Protein AF-A0A1M5ZWA7-F1 (afdb_monomer)

pLDDT: mean 84.09, std 7.52, range [44.25, 92.31]

Organism: NCBI:txid1121420

Foldseek 3Di:
DDPVLVVVLVVVLVVLLVVVLVDLDPPCPSLVVSLVSQLCSCVVPVVDDSVVSNVVSVVVSVLLVVLQVVLCVPVCVVVVHDPVNLSVDSVVVCVSRVVSVVVVVVVVVVVVVVVVVVVD

Secondary structure (DSSP, 8-state):
--HHHHHHHHHHHHHHHHHHHHS-PPTTHHHHHHHHHHHHHHHHHH---HHHHHHHHHHHHHHHHHHHHHHHHHHHHHHT--HHHHHH-HHHHHHHHTHHHHHHHHHHHHHHHHHHHH--

Sequence (120 aa):
MGWKKIILLGIALAFISYVLRMFTLPFGIHTIIQMIFLLLALILFGNGDFSLSLIASLLSILVLVIIEFVCLSLLMPVFGVTPETLFENLVIRIMITEPQVFIMFIFAFLINKLIRKEVG

Solvent-accessible surface area (backbone atoms only — not comparable to full-atom values): 6683 Å² total; per-residue (Å²): 116,57,70,69,58,53,52,52,51,50,52,51,53,51,51,52,49,54,55,50,66,72,47,93,62,62,87,63,53,60,54,54,52,49,41,53,52,47,27,51,47,31,40,76,67,46,78,40,56,67,69,59,22,46,53,50,32,51,52,54,48,51,53,48,52,52,45,44,51,54,38,44,68,55,46,27,70,75,71,73,52,51,76,68,55,40,74,74,31,68,68,57,30,49,68,60,55,50,58,39,56,57,50,52,51,51,50,54,51,50,50,55,53,51,57,55,61,77,77,107

Mean predicted aligned error: 6.08 Å

Radius of gyration: 15.89 Å; Cα contacts (8 Å, |Δi|>4): 57; chains: 1; bounding box: 35×30×44 Å

Structure (mmCIF, N/CA/C/O backbone):
data_AF-A0A1M5ZWA7-F1
#
_entry.id   AF-A0A1M5ZWA7-F1
#
loop_
_atom_site.group_PDB
_atom_site.id
_atom_site.type_symbol
_atom_site.label_atom_id
_atom_site.label_alt_id
_atom_site.label_comp_id
_atom_site.label_asym_id
_atom_site.label_entity_id
_atom_site.label_seq_id
_atom_site.pdbx_PDB_ins_code
_atom_site.Cartn_x
_atom_site.Cartn_y
_atom_site.Cartn_z
_atom_site.occupancy
_atom_site.B_iso_or_equiv
_atom_site.auth_seq_id
_atom_site.auth_comp_id
_atom_site.auth_asym_id
_atom_site.auth_atom_id
_atom_site.pdbx_PDB_model_num
ATOM 1 N N . MET A 1 1 ? -15.219 -1.574 14.251 1.00 67.06 1 MET A N 1
ATOM 2 C CA . MET A 1 1 ? -15.716 -1.704 12.859 1.00 67.06 1 MET A CA 1
ATOM 3 C C . MET A 1 1 ? -16.102 -3.159 12.594 1.00 67.06 1 MET A C 1
ATOM 5 O O . MET A 1 1 ? -15.384 -4.041 13.041 1.00 67.06 1 MET A O 1
ATOM 9 N N . GLY A 1 2 ? -17.231 -3.440 11.937 1.00 79.12 2 GLY A N 1
ATOM 10 C CA . GLY A 1 2 ? -17.635 -4.825 11.639 1.00 79.12 2 GLY A CA 1
ATOM 11 C C . GLY A 1 2 ? -16.924 -5.394 10.403 1.00 79.12 2 GLY A C 1
ATOM 12 O O . GLY A 1 2 ? -16.701 -4.656 9.445 1.00 79.12 2 GLY A O 1
ATOM 13 N N . TRP A 1 3 ? -16.638 -6.702 10.385 1.00 78.06 3 TRP A N 1
ATOM 14 C CA . TRP A 1 3 ? -15.935 -7.393 9.285 1.00 78.06 3 TRP A CA 1
ATOM 15 C C . TRP A 1 3 ? -16.531 -7.129 7.896 1.00 78.06 3 TRP A C 1
ATOM 17 O O . TRP A 1 3 ? -15.792 -6.890 6.947 1.00 78.06 3 TRP A O 1
AT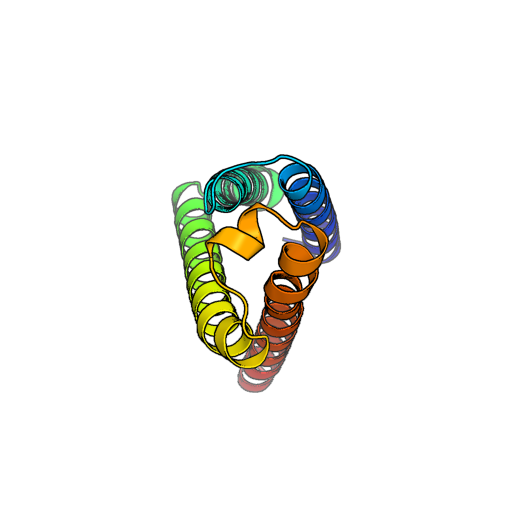OM 27 N N . LYS A 1 4 ? -17.865 -7.074 7.778 1.00 84.81 4 LYS A N 1
ATOM 28 C CA . LYS A 1 4 ? -18.548 -6.766 6.507 1.00 84.81 4 LYS A CA 1
ATOM 29 C C . LYS A 1 4 ? -18.180 -5.381 5.955 1.00 84.81 4 LYS A C 1
ATOM 31 O O . LYS A 1 4 ? -17.976 -5.243 4.755 1.00 84.81 4 LYS A O 1
ATOM 36 N N . LYS A 1 5 ? -18.065 -4.368 6.826 1.00 83.81 5 LYS A N 1
ATOM 37 C CA . LYS A 1 5 ? -17.676 -3.002 6.428 1.00 83.81 5 LYS A CA 1
ATOM 38 C C . LYS A 1 5 ? -16.211 -2.949 5.998 1.00 83.81 5 LYS A C 1
ATOM 40 O O . LYS A 1 5 ? -15.903 -2.290 5.016 1.00 83.81 5 LYS A O 1
ATOM 45 N N . ILE A 1 6 ? -15.338 -3.671 6.703 1.00 83.12 6 ILE A N 1
ATOM 46 C CA . ILE A 1 6 ? -13.907 -3.754 6.373 1.00 83.12 6 ILE A CA 1
ATOM 47 C C . ILE A 1 6 ? -13.718 -4.363 4.981 1.00 83.12 6 ILE A C 1
ATOM 49 O O . ILE A 1 6 ? -13.015 -3.789 4.158 1.00 83.12 6 ILE A O 1
ATOM 53 N N . ILE A 1 7 ? -14.391 -5.482 4.695 1.00 84.44 7 ILE A N 1
ATOM 54 C CA . ILE A 1 7 ? -14.317 -6.139 3.382 1.00 84.44 7 ILE A CA 1
ATOM 55 C C . ILE A 1 7 ? -14.839 -5.209 2.282 1.00 84.44 7 ILE A C 1
ATOM 57 O O . ILE A 1 7 ? -14.183 -5.050 1.258 1.00 84.44 7 ILE A O 1
ATOM 61 N N . LEU A 1 8 ? -15.984 -4.554 2.500 1.00 87.69 8 LEU A N 1
ATOM 62 C CA . LEU A 1 8 ? -16.575 -3.652 1.510 1.00 87.69 8 LEU A CA 1
ATOM 63 C C . LEU A 1 8 ? -15.673 -2.446 1.209 1.00 87.69 8 LEU A C 1
ATOM 65 O O . LEU A 1 8 ? -15.492 -2.089 0.048 1.00 87.69 8 LEU A O 1
ATOM 69 N N . LEU A 1 9 ? -15.057 -1.859 2.237 1.00 88.25 9 LEU A N 1
ATOM 70 C CA . LEU A 1 9 ? -14.075 -0.790 2.065 1.00 88.25 9 LEU A CA 1
ATOM 71 C C . LEU A 1 9 ? -12.816 -1.271 1.352 1.00 88.25 9 LEU A C 1
ATOM 73 O O . LEU A 1 9 ? -12.331 -0.574 0.470 1.00 88.25 9 LEU A O 1
ATOM 77 N N . GLY A 1 10 ? -12.320 -2.464 1.686 1.00 85.94 10 GLY A N 1
ATOM 78 C CA . GLY A 1 10 ? -11.184 -3.072 0.997 1.00 85.94 10 GLY A CA 1
ATOM 79 C C . GLY A 1 10 ? -11.450 -3.265 -0.496 1.00 85.94 10 GLY A C 1
ATOM 80 O O . GLY A 1 10 ? -10.613 -2.900 -1.316 1.00 85.94 10 GLY A O 1
ATOM 81 N N . ILE A 1 11 ? -12.642 -3.750 -0.861 1.00 89.00 11 ILE A N 1
ATOM 82 C CA . ILE A 1 11 ? -13.065 -3.890 -2.264 1.00 89.00 11 ILE A CA 1
ATOM 83 C C . ILE A 1 11 ? -13.129 -2.520 -2.952 1.00 89.00 11 ILE A C 1
ATOM 85 O O . ILE A 1 11 ? -12.615 -2.369 -4.058 1.00 89.00 11 ILE A O 1
ATOM 89 N N . ALA A 1 12 ? -13.709 -1.508 -2.299 1.00 89.56 12 ALA A N 1
ATOM 90 C CA . ALA A 1 12 ? -13.773 -0.155 -2.850 1.00 89.56 12 ALA A CA 1
ATOM 91 C C . ALA A 1 12 ? -12.371 0.447 -3.069 1.00 89.56 12 ALA A C 1
ATOM 93 O O . ALA A 1 12 ? -12.090 0.987 -4.136 1.00 89.56 12 ALA A O 1
ATOM 94 N N . LEU A 1 13 ? -11.467 0.298 -2.096 1.00 87.19 13 LEU A N 1
ATOM 95 C CA . LEU A 1 13 ? -10.073 0.742 -2.185 1.00 87.19 13 LEU A CA 1
ATOM 96 C C . LEU A 1 13 ? -9.299 0.012 -3.290 1.00 87.19 13 LEU A C 1
ATOM 98 O O . LEU A 1 13 ? -8.519 0.651 -3.996 1.00 87.19 13 LEU A O 1
ATOM 102 N N . ALA A 1 14 ? -9.526 -1.292 -3.471 1.00 85.50 14 ALA A N 1
ATOM 103 C CA . ALA A 1 14 ? -8.921 -2.079 -4.544 1.00 85.50 14 ALA A CA 1
ATOM 104 C C . ALA A 1 14 ? -9.417 -1.627 -5.925 1.00 85.50 14 ALA A C 1
ATOM 106 O O . ALA A 1 14 ? -8.616 -1.440 -6.839 1.00 85.50 14 ALA A O 1
ATOM 107 N N . PHE A 1 15 ? -10.722 -1.372 -6.062 1.00 88.62 15 PHE A N 1
ATOM 108 C CA . PHE A 1 15 ? -11.299 -0.846 -7.297 1.00 88.62 15 PHE A CA 1
ATOM 109 C C . PHE A 1 15 ? -10.735 0.539 -7.643 1.00 88.62 15 PHE A C 1
ATOM 111 O O . PHE A 1 15 ? -10.294 0.762 -8.768 1.00 88.62 15 PHE A O 1
ATOM 118 N N . ILE A 1 16 ? -10.664 1.446 -6.663 1.00 87.25 16 ILE A N 1
ATOM 119 C CA . ILE A 1 16 ? -10.038 2.764 -6.835 1.00 87.25 16 ILE A CA 1
ATOM 120 C C . ILE A 1 16 ? -8.564 2.610 -7.232 1.00 87.25 16 ILE A C 1
ATOM 122 O O . ILE A 1 16 ? -8.116 3.284 -8.153 1.00 87.25 16 ILE A O 1
ATOM 126 N N . SER A 1 17 ? -7.820 1.700 -6.595 1.00 83.69 17 SER A N 1
ATOM 127 C CA . SER A 1 17 ? -6.418 1.416 -6.941 1.00 83.69 17 SER A CA 1
ATOM 128 C C . SER A 1 17 ? -6.262 1.000 -8.401 1.00 83.69 17 SER A C 1
ATOM 130 O O . SER A 1 17 ? -5.418 1.535 -9.117 1.00 83.69 17 SER A O 1
ATOM 132 N N . TYR A 1 18 ? -7.110 0.078 -8.858 1.00 83.56 18 TYR A N 1
ATOM 133 C CA . TYR A 1 18 ? -7.098 -0.417 -10.229 1.00 83.56 18 TYR A CA 1
ATOM 134 C C . TYR A 1 18 ? -7.381 0.701 -11.236 1.00 83.56 18 TYR A C 1
ATOM 136 O O . TYR A 1 18 ? -6.645 0.856 -12.209 1.00 83.56 18 TYR A O 1
ATOM 144 N N . VAL A 1 19 ? -8.385 1.538 -10.956 1.00 85.81 19 VAL A N 1
ATOM 145 C CA . VAL A 1 19 ? -8.703 2.712 -11.778 1.00 85.81 19 VAL A CA 1
ATOM 146 C C . VAL A 1 19 ? -7.529 3.694 -11.805 1.00 85.81 19 VAL A C 1
ATOM 148 O O . VAL A 1 19 ? -7.113 4.103 -12.883 1.00 85.81 19 VAL A O 1
ATOM 151 N N . LEU A 1 20 ? -6.927 4.020 -10.655 1.00 83.81 20 LEU A N 1
ATOM 152 C CA . LEU A 1 20 ? -5.754 4.902 -10.578 1.00 83.81 20 LEU A CA 1
ATOM 153 C C . LEU A 1 20 ? -4.553 4.353 -11.360 1.00 83.81 20 LEU A C 1
ATOM 155 O O . LEU A 1 20 ? -3.827 5.126 -11.980 1.00 83.81 20 LEU A O 1
ATOM 159 N N . ARG A 1 21 ? -4.370 3.028 -11.384 1.00 77.25 21 ARG A N 1
ATOM 160 C CA . ARG A 1 21 ? -3.330 2.348 -12.169 1.00 77.25 21 ARG A CA 1
ATOM 161 C C . ARG A 1 21 ? -3.608 2.318 -13.671 1.00 77.25 21 ARG A C 1
ATOM 163 O O . ARG A 1 21 ? -2.686 1.996 -14.413 1.00 77.25 21 ARG A O 1
ATOM 170 N N . MET A 1 22 ? -4.812 2.633 -14.149 1.00 79.06 22 MET A N 1
ATOM 171 C CA . MET A 1 22 ? -5.032 2.842 -15.588 1.00 79.06 22 MET A CA 1
ATOM 172 C C . MET A 1 22 ? -4.499 4.192 -16.060 1.00 79.06 22 MET A C 1
ATOM 174 O O . MET A 1 22 ? -4.139 4.342 -17.224 1.0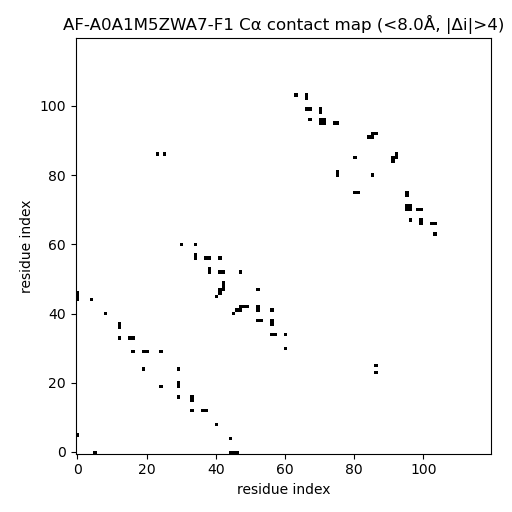0 79.06 22 MET A O 1
ATOM 178 N N . PHE A 1 23 ? -4.411 5.166 -15.158 1.00 77.38 23 PHE A N 1
ATOM 179 C CA . PHE A 1 23 ? -3.804 6.448 -15.465 1.00 77.38 23 PHE A CA 1
ATOM 180 C C . PHE A 1 23 ? -2.275 6.328 -15.430 1.00 77.38 23 PHE A C 1
ATOM 182 O O . PHE A 1 23 ? -1.694 5.611 -14.610 1.00 77.38 23 PHE A O 1
ATOM 189 N N . THR A 1 24 ? -1.593 7.061 -16.309 1.00 70.62 24 THR A N 1
ATOM 190 C CA . THR A 1 24 ? -0.131 7.231 -16.291 1.00 70.62 24 THR A CA 1
ATOM 191 C C . THR A 1 24 ? 0.267 8.219 -15.193 1.00 70.62 24 THR A C 1
ATOM 193 O O . THR A 1 24 ? 0.874 9.257 -15.451 1.00 70.62 24 THR A O 1
ATOM 196 N N . LEU A 1 25 ? -0.151 7.936 -13.957 1.00 75.56 25 LEU A N 1
ATOM 197 C CA . LEU A 1 25 ? 0.237 8.728 -12.800 1.00 75.56 25 LEU A CA 1
ATOM 198 C C . LEU A 1 25 ? 1.699 8.426 -12.446 1.00 75.56 25 LEU A C 1
ATOM 200 O O . LEU A 1 25 ? 2.093 7.255 -12.443 1.00 75.56 25 LEU A O 1
ATOM 204 N N . PRO A 1 26 ? 2.489 9.454 -12.099 1.00 76.00 26 PRO A N 1
ATOM 205 C CA . PRO A 1 26 ? 3.789 9.271 -11.476 1.00 76.00 26 PRO A CA 1
ATOM 206 C C . PRO A 1 26 ? 3.728 8.319 -10.278 1.00 76.00 26 PRO A C 1
ATOM 208 O O . PRO A 1 26 ? 2.718 8.227 -9.565 1.00 76.00 26 PRO A O 1
ATOM 211 N N . PHE A 1 27 ? 4.839 7.625 -10.042 1.00 72.06 27 PHE A N 1
ATOM 212 C CA . PHE A 1 27 ? 4.997 6.750 -8.884 1.00 72.06 27 PHE A CA 1
ATOM 213 C C . PHE A 1 27 ? 4.648 7.470 -7.579 1.00 72.06 27 PHE A C 1
ATOM 215 O O . PHE A 1 27 ? 4.963 8.646 -7.406 1.00 72.06 27 PHE A O 1
ATOM 222 N N . GLY A 1 28 ? 3.978 6.777 -6.660 1.00 75.38 28 GLY A N 1
ATOM 223 C CA . GLY A 1 28 ? 3.610 7.314 -5.349 1.00 75.38 28 GLY A CA 1
ATOM 224 C C . GLY A 1 28 ? 2.401 8.259 -5.321 1.00 75.38 28 GLY A C 1
ATOM 225 O O . GLY A 1 28 ? 1.745 8.345 -4.285 1.00 75.38 28 GLY A O 1
ATOM 226 N N . ILE A 1 29 ? 2.014 8.912 -6.428 1.00 84.81 29 ILE A N 1
ATOM 227 C CA . ILE A 1 29 ? 0.808 9.772 -6.435 1.00 84.81 29 ILE A CA 1
ATOM 228 C C . ILE A 1 29 ? -0.446 8.945 -6.154 1.00 84.81 29 ILE A C 1
ATOM 230 O O . ILE A 1 29 ? -1.292 9.336 -5.350 1.00 84.81 29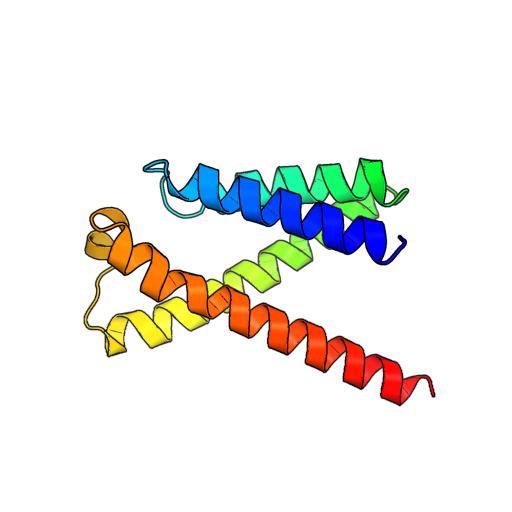 ILE A O 1
ATOM 234 N N . HIS A 1 30 ? -0.544 7.767 -6.767 1.00 84.00 30 HIS A N 1
ATOM 235 C CA . HIS A 1 30 ? -1.638 6.839 -6.501 1.00 84.00 30 HIS A CA 1
ATOM 236 C C . HIS A 1 30 ? -1.679 6.413 -5.020 1.00 84.00 30 HIS A C 1
ATOM 238 O O . HIS A 1 30 ? -2.765 6.323 -4.452 1.00 84.00 30 HIS A O 1
ATOM 244 N N . THR A 1 31 ? -0.524 6.253 -4.367 1.00 86.44 31 THR A N 1
ATOM 245 C CA . THR A 1 31 ? -0.403 5.932 -2.935 1.00 86.44 31 THR A CA 1
ATOM 246 C C . THR A 1 31 ? -0.910 7.069 -2.046 1.00 86.44 31 THR A C 1
ATOM 248 O O . THR A 1 31 ? -1.656 6.821 -1.100 1.00 86.44 31 THR A O 1
ATOM 251 N N . ILE A 1 32 ? -0.588 8.326 -2.375 1.00 88.62 32 ILE A N 1
ATOM 252 C CA . ILE A 1 32 ? -1.109 9.508 -1.662 1.00 88.62 32 ILE A CA 1
ATOM 253 C C . ILE A 1 32 ? -2.633 9.594 -1.804 1.00 88.62 32 ILE A C 1
ATOM 255 O O . ILE A 1 32 ? -3.337 9.834 -0.825 1.00 88.62 32 ILE A O 1
ATOM 259 N N . ILE A 1 33 ? -3.163 9.358 -3.006 1.00 90.06 33 ILE A N 1
ATOM 260 C CA . ILE A 1 33 ? -4.612 9.351 -3.231 1.00 90.06 33 ILE A CA 1
ATOM 261 C C . ILE A 1 33 ? -5.263 8.244 -2.392 1.00 90.06 33 ILE A C 1
ATOM 263 O O . ILE A 1 33 ? -6.230 8.502 -1.674 1.00 90.06 33 ILE A O 1
ATOM 267 N N . GLN A 1 34 ? -4.710 7.027 -2.411 1.00 86.88 34 GLN A N 1
ATOM 268 C CA . GLN A 1 34 ? -5.205 5.925 -1.585 1.00 86.88 34 GLN A CA 1
ATOM 269 C C . GLN A 1 34 ? -5.141 6.227 -0.083 1.00 86.88 34 GLN A C 1
ATOM 271 O O . GLN A 1 34 ? -6.066 5.854 0.635 1.00 86.88 34 GLN A O 1
ATOM 276 N N . MET A 1 35 ? -4.114 6.937 0.391 1.00 89.44 35 MET A N 1
ATOM 277 C CA . MET A 1 35 ? -4.018 7.391 1.781 1.00 89.44 35 MET A CA 1
ATOM 278 C C . MET A 1 35 ? -5.198 8.285 2.166 1.00 89.44 35 MET A C 1
ATOM 280 O O . MET A 1 35 ? -5.815 8.068 3.208 1.00 89.44 35 MET A O 1
ATOM 284 N N . ILE A 1 36 ? -5.542 9.259 1.318 1.00 91.06 36 ILE A N 1
ATOM 285 C CA . ILE A 1 36 ? -6.674 10.165 1.556 1.00 91.06 36 ILE A CA 1
ATOM 286 C C . ILE A 1 36 ? -7.980 9.366 1.612 1.00 91.06 36 ILE A C 1
ATOM 288 O O . ILE A 1 36 ? -8.769 9.540 2.540 1.00 91.06 36 ILE A O 1
ATOM 292 N N . PHE A 1 37 ? -8.192 8.442 0.671 1.00 91.38 37 PHE A N 1
ATOM 293 C CA . PHE A 1 37 ? -9.370 7.572 0.683 1.00 91.38 37 PHE A CA 1
ATOM 294 C C . PHE A 1 37 ? -9.437 6.688 1.930 1.00 91.38 37 PHE A C 1
ATOM 296 O O . PHE A 1 37 ? -10.509 6.550 2.517 1.00 91.38 37 PHE A O 1
ATOM 303 N N . LEU A 1 38 ? -8.311 6.115 2.360 1.00 90.31 38 LEU A N 1
ATOM 304 C CA . LEU A 1 38 ? -8.241 5.294 3.565 1.00 90.31 38 LEU A CA 1
ATOM 305 C C . LEU A 1 38 ? -8.562 6.115 4.819 1.00 90.31 38 LEU A C 1
ATOM 307 O O . LEU A 1 38 ? -9.354 5.674 5.648 1.00 90.31 38 LEU A O 1
ATOM 311 N N . LEU A 1 39 ? -8.001 7.320 4.940 1.00 91.56 39 LEU A N 1
ATOM 312 C CA . LEU A 1 39 ? -8.284 8.234 6.044 1.00 91.56 39 LEU A CA 1
ATOM 313 C C . LEU A 1 39 ? -9.775 8.584 6.109 1.00 91.56 39 LEU A C 1
ATOM 315 O O . LEU A 1 39 ? -10.401 8.433 7.159 1.00 91.56 39 LEU A O 1
ATOM 319 N N . LEU A 1 40 ? -10.362 8.992 4.980 1.00 90.62 40 LEU A N 1
ATOM 320 C CA . LEU A 1 40 ? -11.792 9.292 4.892 1.00 90.62 40 LEU A CA 1
ATOM 321 C C . LEU A 1 40 ? -12.643 8.070 5.241 1.00 90.62 40 LEU A C 1
ATOM 323 O O . LEU A 1 40 ? -13.624 8.192 5.970 1.00 90.62 40 LEU A O 1
ATOM 327 N N . ALA A 1 41 ? -12.256 6.881 4.777 1.00 88.88 41 ALA A N 1
ATOM 328 C CA . ALA A 1 41 ? -12.963 5.650 5.092 1.00 88.88 41 ALA A CA 1
ATOM 329 C C . ALA A 1 41 ? -12.931 5.328 6.598 1.00 88.88 41 ALA A C 1
ATOM 331 O O . ALA A 1 41 ? -13.947 4.925 7.167 1.00 88.88 41 ALA A O 1
ATOM 332 N N . LEU A 1 42 ? -11.790 5.536 7.260 1.00 88.06 42 LEU A N 1
ATOM 333 C CA . LEU A 1 42 ? -11.645 5.321 8.701 1.00 88.06 42 LEU A CA 1
ATOM 334 C C . LEU A 1 42 ? -12.464 6.326 9.520 1.00 88.06 42 LEU A C 1
ATOM 336 O O . LEU A 1 42 ? -13.144 5.917 10.460 1.00 88.06 42 LEU A O 1
ATOM 340 N N . ILE A 1 43 ? -12.481 7.600 9.124 1.00 88.62 43 ILE A N 1
ATOM 341 C CA . ILE A 1 43 ? -13.281 8.634 9.796 1.00 88.62 43 ILE A CA 1
ATOM 342 C C . ILE A 1 43 ? -14.779 8.351 9.617 1.00 88.62 43 ILE A C 1
ATOM 344 O O . ILE A 1 43 ? -15.520 8.267 10.594 1.00 88.62 43 ILE A O 1
ATOM 348 N N . LEU A 1 44 ? -15.229 8.161 8.371 1.00 86.88 44 LEU A N 1
ATOM 349 C CA . LEU A 1 44 ? -16.654 8.057 8.039 1.00 86.88 44 LEU A CA 1
ATOM 350 C C . LEU A 1 44 ? -17.286 6.740 8.502 1.00 86.88 44 LEU A C 1
ATOM 352 O O . LEU A 1 44 ? -18.441 6.721 8.920 1.00 86.88 44 LEU A O 1
ATOM 356 N N . PHE A 1 45 ? -16.560 5.623 8.409 1.00 84.25 45 PHE A N 1
ATOM 357 C CA . PHE A 1 45 ? -17.123 4.297 8.688 1.00 84.25 45 PHE A CA 1
ATOM 358 C C . PHE A 1 45 ? -16.579 3.653 9.962 1.00 84.25 45 PHE A C 1
ATOM 360 O O . PHE A 1 45 ? -17.169 2.680 10.453 1.00 84.25 45 PHE A O 1
ATOM 367 N N . GLY A 1 46 ? -15.437 4.128 10.462 1.00 76.50 46 GLY A N 1
ATOM 368 C CA . GLY A 1 46 ? -14.779 3.594 11.649 1.00 76.50 46 GLY A CA 1
ATOM 369 C C . GLY A 1 46 ? -15.308 4.178 12.954 1.00 76.50 46 GLY A C 1
ATOM 370 O O . GLY A 1 46 ? -15.089 3.553 13.989 1.00 76.50 46 GLY A O 1
ATOM 371 N N . ASN A 1 47 ? -16.027 5.311 12.908 1.00 72.12 47 ASN A N 1
ATOM 372 C CA . ASN A 1 47 ? -16.387 6.120 14.083 1.00 72.12 47 ASN A CA 1
ATOM 373 C C . ASN A 1 47 ? -15.164 6.435 14.973 1.00 72.12 47 ASN A C 1
ATOM 375 O O . ASN A 1 47 ? -15.299 6.553 16.187 1.00 72.12 47 ASN A O 1
ATOM 379 N N . GLY A 1 48 ? -13.964 6.478 14.387 1.00 68.62 48 GLY A N 1
ATOM 380 C CA . GLY A 1 48 ? -12.731 6.769 15.107 1.00 68.62 48 GLY A CA 1
ATOM 381 C C . GLY A 1 48 ? -12.458 8.266 15.124 1.00 68.62 48 GLY A C 1
ATOM 382 O O . GLY A 1 48 ? -12.762 8.962 14.155 1.00 68.62 48 GLY A O 1
ATOM 383 N N . ASP A 1 49 ? -11.833 8.750 16.195 1.00 87.06 49 ASP A N 1
ATOM 384 C CA . ASP A 1 49 ? -11.358 10.130 16.261 1.00 87.06 49 ASP A CA 1
ATOM 385 C C . ASP A 1 49 ? -10.415 10.442 15.092 1.00 87.06 49 ASP A C 1
ATOM 387 O O . ASP A 1 49 ? -9.675 9.571 14.613 1.00 87.06 49 ASP A O 1
ATOM 391 N N . PHE A 1 50 ? -10.417 11.700 14.640 1.00 87.12 50 PHE A N 1
ATOM 392 C CA . PHE A 1 50 ? -9.587 12.147 13.519 1.00 87.12 50 PHE A CA 1
ATOM 393 C C . PHE A 1 50 ? -8.113 11.776 13.722 1.00 87.12 50 PHE A C 1
ATOM 395 O O . PHE A 1 50 ? -7.499 11.185 12.837 1.00 87.12 50 PHE A O 1
ATOM 402 N N . SER A 1 51 ? -7.568 12.045 14.912 1.00 89.75 51 SER A N 1
ATOM 403 C CA . SER A 1 51 ? -6.172 11.748 15.254 1.00 89.75 51 SER A CA 1
ATOM 404 C C . SER A 1 51 ? -5.851 10.256 15.162 1.00 89.75 51 SER A C 1
ATOM 406 O O . SER A 1 51 ? -4.820 9.882 14.607 1.00 89.75 51 SER A O 1
ATOM 408 N N . LEU A 1 52 ? -6.744 9.393 15.659 1.00 89.31 52 LEU A N 1
ATOM 409 C CA . LEU A 1 52 ? -6.555 7.944 15.607 1.00 89.31 52 LEU A CA 1
ATOM 410 C C . LEU A 1 52 ? -6.603 7.441 14.158 1.00 89.31 52 LEU A C 1
ATOM 412 O O . LEU A 1 52 ? -5.763 6.643 13.745 1.00 89.31 52 LEU A O 1
ATOM 416 N N . SER A 1 53 ? -7.559 7.945 13.376 1.00 89.56 53 SER A N 1
ATOM 417 C CA . SER A 1 53 ? -7.718 7.601 11.960 1.00 89.56 53 SER A CA 1
ATOM 418 C C . SER A 1 53 ? -6.518 8.058 11.129 1.00 89.56 53 SER A C 1
ATOM 420 O O . SER A 1 53 ? -6.048 7.316 10.267 1.00 89.56 53 SER A O 1
ATOM 422 N N . LEU A 1 54 ? -5.972 9.240 11.429 1.00 90.44 54 LEU A N 1
ATOM 423 C CA . LEU A 1 54 ? -4.763 9.762 10.803 1.00 90.44 54 LEU A CA 1
ATOM 424 C C . LEU A 1 54 ? -3.561 8.863 11.097 1.00 90.44 54 LEU A C 1
ATOM 426 O O . LEU A 1 54 ? -2.926 8.390 10.158 1.00 90.44 54 LEU A O 1
ATOM 430 N N . ILE A 1 55 ? -3.295 8.554 12.369 1.00 92.31 55 ILE A N 1
ATOM 431 C CA . ILE A 1 55 ? -2.187 7.671 12.769 1.00 92.31 55 ILE A CA 1
ATOM 432 C C . ILE A 1 55 ? -2.328 6.291 12.113 1.00 92.31 55 ILE A C 1
ATOM 434 O O . ILE A 1 55 ? -1.364 5.775 11.550 1.00 92.31 55 ILE A O 1
ATOM 438 N N . ALA A 1 56 ? -3.532 5.714 12.129 1.00 89.50 56 ALA A N 1
ATOM 439 C CA . ALA A 1 56 ? -3.803 4.424 11.505 1.00 89.50 56 ALA A CA 1
ATOM 440 C C . ALA A 1 56 ? -3.569 4.453 9.986 1.00 89.50 56 ALA A C 1
ATOM 442 O O . ALA A 1 56 ? -2.964 3.529 9.441 1.00 89.50 56 ALA A O 1
ATOM 443 N N . SER A 1 57 ? -4.001 5.516 9.300 1.00 90.69 57 SER A N 1
ATOM 444 C CA . SER A 1 57 ? -3.770 5.683 7.861 1.00 90.69 57 SER A CA 1
ATOM 445 C C . SER A 1 57 ? -2.281 5.839 7.528 1.00 90.69 57 SER A C 1
ATOM 447 O O . SER A 1 57 ? -1.791 5.169 6.621 1.00 90.69 57 SER A O 1
ATOM 449 N N . LEU A 1 58 ? -1.537 6.630 8.311 1.00 91.44 58 LEU A N 1
ATOM 450 C CA . LEU A 1 58 ? -0.098 6.838 8.133 1.00 91.44 58 LEU A CA 1
ATOM 451 C C . LEU A 1 58 ? 0.689 5.545 8.352 1.00 91.44 58 LEU A C 1
ATOM 453 O O . LEU A 1 58 ? 1.527 5.197 7.526 1.00 91.44 58 LEU A O 1
ATOM 457 N N . LEU A 1 59 ? 0.388 4.798 9.419 1.00 91.69 59 LEU A N 1
ATOM 458 C CA . LEU A 1 59 ? 1.004 3.494 9.675 1.00 91.69 59 LEU A CA 1
ATOM 459 C C . LEU A 1 59 ? 0.689 2.490 8.563 1.00 91.69 59 LEU A C 1
ATOM 461 O O . LEU A 1 59 ? 1.580 1.773 8.117 1.00 91.69 59 LEU A O 1
ATOM 465 N N . SER A 1 60 ? -0.558 2.459 8.085 1.00 88.81 60 SER A N 1
ATOM 466 C CA . SER A 1 60 ? -0.963 1.556 7.000 1.00 88.81 60 SER A CA 1
ATOM 467 C C . SER A 1 60 ? -0.184 1.836 5.714 1.00 88.81 60 SER A C 1
ATOM 469 O O . SER A 1 60 ? 0.285 0.906 5.061 1.00 88.81 60 SER A O 1
ATOM 471 N N . ILE A 1 61 ? -0.002 3.114 5.372 1.00 87.88 61 ILE A N 1
ATOM 472 C CA . ILE A 1 61 ? 0.777 3.525 4.200 1.00 87.88 61 ILE A CA 1
ATOM 473 C C . ILE A 1 61 ? 2.272 3.293 4.407 1.00 87.88 61 ILE A C 1
ATOM 475 O O . ILE A 1 61 ? 2.942 2.862 3.477 1.00 87.88 61 ILE A O 1
ATOM 479 N N . LEU A 1 62 ? 2.800 3.513 5.611 1.00 91.06 62 LEU A N 1
ATOM 480 C CA . LEU A 1 62 ? 4.199 3.221 5.914 1.00 91.06 62 LEU A CA 1
ATOM 481 C C . LEU A 1 62 ? 4.509 1.737 5.686 1.00 91.06 62 LEU A C 1
ATOM 483 O O . LEU A 1 62 ? 5.489 1.405 5.024 1.00 91.06 62 LEU A O 1
ATOM 487 N N . VAL A 1 63 ? 3.646 0.846 6.181 1.00 89.44 63 VAL A N 1
ATOM 488 C CA . VAL A 1 63 ? 3.776 -0.600 5.959 1.00 89.44 63 VAL A CA 1
ATOM 489 C C . VAL A 1 63 ? 3.677 -0.938 4.471 1.00 89.44 63 VAL A C 1
ATOM 491 O O . VAL A 1 63 ? 4.494 -1.712 3.976 1.00 89.44 63 VAL A O 1
ATOM 494 N N . LEU A 1 64 ? 2.722 -0.337 3.752 1.00 87.38 64 LEU A N 1
ATOM 495 C CA . LEU A 1 64 ? 2.574 -0.513 2.306 1.00 87.38 64 LEU A CA 1
ATOM 496 C C . LEU A 1 64 ? 3.858 -0.121 1.561 1.00 87.38 64 LEU A C 1
ATOM 498 O O . LEU A 1 64 ? 4.376 -0.932 0.807 1.00 87.38 64 LEU A O 1
ATOM 502 N N . VAL A 1 65 ? 4.405 1.070 1.818 1.00 87.81 65 VAL A N 1
ATOM 503 C CA . VAL A 1 65 ? 5.612 1.584 1.147 1.00 87.81 65 VAL A CA 1
ATOM 504 C C . VAL A 1 65 ? 6.841 0.731 1.458 1.00 87.81 65 VAL A C 1
ATOM 506 O O . VAL A 1 65 ? 7.645 0.472 0.568 1.00 87.81 65 VAL A O 1
ATOM 509 N N . ILE A 1 66 ? 6.992 0.258 2.700 1.00 90.69 66 ILE A N 1
ATOM 510 C CA . ILE A 1 66 ? 8.096 -0.641 3.065 1.00 90.69 66 ILE A CA 1
ATOM 511 C C . ILE A 1 66 ? 7.998 -1.946 2.270 1.00 90.69 66 ILE A C 1
ATOM 513 O O . ILE A 1 66 ? 8.988 -2.393 1.692 1.00 90.69 66 ILE A O 1
ATOM 517 N N . ILE A 1 67 ? 6.811 -2.554 2.222 1.00 88.94 67 ILE A N 1
ATOM 518 C CA . ILE A 1 67 ? 6.601 -3.811 1.498 1.00 88.94 67 ILE A CA 1
ATOM 519 C C . ILE A 1 67 ? 6.781 -3.603 -0.007 1.00 88.94 67 ILE A C 1
ATOM 521 O O . ILE A 1 67 ? 7.435 -4.424 -0.647 1.00 88.94 67 ILE A O 1
ATOM 525 N N . GLU A 1 68 ? 6.275 -2.500 -0.555 1.00 87.50 68 GLU A N 1
ATOM 526 C CA . GLU A 1 68 ? 6.466 -2.116 -1.953 1.00 87.50 68 GLU A CA 1
ATOM 527 C C . GLU A 1 68 ? 7.947 -2.013 -2.297 1.00 87.50 68 GLU A C 1
ATOM 529 O O . GLU A 1 68 ? 8.419 -2.656 -3.233 1.00 87.50 68 GLU A O 1
ATOM 534 N N . PHE A 1 69 ? 8.702 -1.263 -1.496 1.00 88.31 69 PHE A N 1
ATOM 535 C CA . PHE A 1 69 ? 10.128 -1.063 -1.699 1.00 88.31 69 PHE A CA 1
ATOM 536 C C . PHE A 1 69 ? 10.906 -2.379 -1.653 1.00 88.31 69 PHE A C 1
ATOM 538 O O . PHE A 1 69 ? 11.756 -2.623 -2.511 1.00 88.31 69 PHE A O 1
ATOM 545 N N . VAL A 1 70 ? 10.598 -3.251 -0.688 1.00 89.88 70 VAL A N 1
ATOM 546 C CA . VAL A 1 70 ? 11.217 -4.579 -0.581 1.00 89.88 70 VAL A CA 1
ATOM 547 C C . VAL A 1 70 ? 10.875 -5.435 -1.803 1.00 89.88 70 VAL A C 1
ATOM 549 O O . VAL A 1 70 ? 11.770 -6.043 -2.387 1.00 89.88 70 VAL A O 1
ATOM 552 N N . CYS A 1 71 ? 9.610 -5.451 -2.234 1.00 88.50 71 CYS A N 1
ATOM 553 C CA . CYS A 1 71 ? 9.178 -6.206 -3.411 1.00 88.50 71 CYS A CA 1
ATOM 554 C C . CYS A 1 71 ? 9.867 -5.713 -4.679 1.00 88.50 71 CYS A C 1
ATOM 556 O O . CYS A 1 71 ? 10.431 -6.515 -5.413 1.00 88.50 71 CYS A O 1
ATOM 558 N N . LEU A 1 72 ? 9.868 -4.404 -4.924 1.00 87.56 72 LEU A N 1
ATOM 559 C CA . LEU A 1 72 ? 10.515 -3.818 -6.093 1.00 87.56 72 LEU A CA 1
ATOM 560 C C . LEU A 1 72 ? 12.020 -4.095 -6.084 1.00 87.56 72 LEU A C 1
ATOM 562 O O . LEU A 1 72 ? 12.561 -4.540 -7.093 1.00 87.56 72 LEU A O 1
ATOM 566 N N . SER A 1 73 ? 12.686 -3.914 -4.943 1.00 88.31 73 SER A N 1
ATOM 567 C CA . SER A 1 73 ? 14.131 -4.151 -4.816 1.00 88.31 73 SER A CA 1
ATOM 568 C C . SER A 1 73 ? 14.523 -5.608 -5.068 1.00 88.31 73 SER A C 1
ATOM 570 O O . SER A 1 73 ? 15.621 -5.865 -5.552 1.00 88.31 73 SER A O 1
ATOM 572 N N . LEU A 1 74 ? 13.642 -6.564 -4.759 1.00 89.12 74 LEU A N 1
ATOM 573 C CA . LEU A 1 74 ? 13.880 -7.988 -4.999 1.00 89.12 74 LEU A CA 1
ATOM 574 C C . LEU A 1 74 ? 13.464 -8.428 -6.406 1.00 89.12 74 LEU A C 1
ATOM 576 O O . LEU A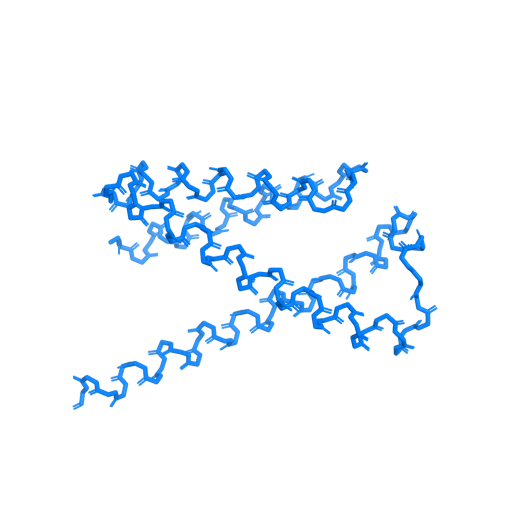 1 74 ? 14.188 -9.182 -7.048 1.00 89.12 74 LEU A O 1
ATOM 580 N N . LEU A 1 75 ? 12.309 -7.976 -6.896 1.00 88.12 75 LEU A N 1
ATOM 581 C CA . LEU A 1 75 ? 11.735 -8.444 -8.157 1.00 88.12 75 LEU A CA 1
ATOM 582 C C . LEU A 1 75 ? 12.347 -7.740 -9.373 1.00 88.12 75 LEU A C 1
ATOM 584 O O . LEU A 1 75 ? 12.601 -8.402 -10.375 1.00 88.12 75 LEU A O 1
ATOM 588 N N . MET A 1 76 ? 12.646 -6.437 -9.309 1.00 88.75 76 MET A N 1
ATOM 589 C CA . MET A 1 76 ? 13.217 -5.716 -10.459 1.00 88.75 76 MET A CA 1
ATOM 590 C C . MET A 1 76 ? 14.536 -6.336 -10.958 1.00 88.75 76 MET A C 1
ATOM 592 O O . MET A 1 76 ? 14.625 -6.605 -12.157 1.00 88.75 76 MET A O 1
ATOM 596 N N . PRO A 1 77 ? 15.525 -6.670 -10.098 1.00 88.81 77 PRO A N 1
ATOM 597 C CA . PRO A 1 77 ? 16.750 -7.329 -10.555 1.00 88.81 77 PRO A CA 1
ATOM 598 C C . PRO A 1 77 ? 16.504 -8.744 -11.083 1.00 88.81 77 PRO A C 1
ATOM 600 O O . PRO A 1 77 ? 17.128 -9.147 -12.060 1.00 88.81 77 PRO A O 1
ATOM 603 N N . VAL A 1 78 ? 15.583 -9.492 -10.462 1.00 88.12 78 VAL A N 1
ATOM 604 C CA . VAL A 1 78 ? 15.248 -10.871 -10.861 1.00 88.12 78 VAL A CA 1
ATOM 605 C C . VAL A 1 78 ? 14.632 -10.915 -12.258 1.00 88.12 78 VAL A C 1
ATOM 607 O O . VAL A 1 78 ? 14.945 -11.811 -13.037 1.00 88.12 78 VAL A O 1
ATOM 610 N N . PHE A 1 79 ? 13.786 -9.940 -12.591 1.00 86.12 79 PHE A N 1
ATOM 611 C CA . PHE A 1 79 ? 13.143 -9.843 -13.901 1.00 86.12 79 PHE A CA 1
ATOM 612 C C . PHE A 1 79 ? 13.921 -8.981 -14.911 1.00 86.12 79 PHE A C 1
ATOM 614 O O . PHE A 1 79 ? 13.493 -8.870 -16.058 1.00 86.12 79 PHE A O 1
ATOM 621 N N . GLY A 1 80 ? 15.051 -8.381 -14.517 1.00 87.69 80 GLY A N 1
ATOM 622 C CA . GLY A 1 80 ? 15.847 -7.500 -15.381 1.00 87.69 80 GLY A CA 1
ATOM 623 C C . GLY A 1 80 ? 15.118 -6.215 -15.789 1.00 87.69 80 GLY A C 1
ATOM 624 O O . GLY A 1 80 ? 15.350 -5.689 -16.874 1.00 87.69 80 GLY A O 1
ATOM 625 N N . VAL A 1 81 ? 14.205 -5.736 -14.942 1.00 87.88 81 VAL A N 1
ATOM 626 C CA . VAL A 1 81 ? 13.331 -4.586 -15.204 1.00 87.88 81 VAL A CA 1
ATOM 627 C C . VAL A 1 81 ? 13.922 -3.345 -14.542 1.00 87.88 81 VAL A C 1
ATOM 629 O O . VAL A 1 81 ? 14.369 -3.402 -13.397 1.00 87.88 81 VAL A O 1
ATOM 632 N N . THR A 1 82 ? 13.899 -2.209 -15.236 1.00 87.19 82 THR A N 1
ATOM 633 C CA . THR A 1 82 ? 14.309 -0.916 -14.674 1.00 87.19 82 THR A CA 1
ATOM 634 C C . THR A 1 82 ? 13.092 -0.063 -14.295 1.00 87.19 82 THR A C 1
ATOM 636 O O . THR A 1 82 ? 11.991 -0.302 -14.812 1.00 87.19 82 THR A O 1
ATOM 639 N N . PRO A 1 83 ? 13.244 0.954 -13.425 1.00 80.06 83 PRO A N 1
ATOM 640 C CA . PRO A 1 83 ? 12.152 1.863 -13.086 1.00 80.06 83 PRO A CA 1
ATOM 641 C C . PRO A 1 83 ? 11.484 2.481 -14.320 1.00 80.06 83 PRO A C 1
ATOM 643 O O . PRO A 1 83 ? 10.265 2.581 -14.360 1.00 80.06 83 PRO A O 1
ATOM 646 N N . GLU A 1 84 ? 12.248 2.824 -15.357 1.00 82.94 84 GLU A N 1
ATOM 647 C CA . GLU A 1 84 ? 11.732 3.420 -16.595 1.00 82.94 84 GLU A CA 1
ATOM 648 C C . GLU A 1 84 ? 10.759 2.465 -17.302 1.00 82.94 84 GLU A C 1
ATOM 650 O O . GLU A 1 84 ? 9.619 2.825 -17.599 1.00 82.94 84 GLU A O 1
ATOM 655 N N . THR A 1 85 ? 11.158 1.200 -17.459 1.00 84.00 85 THR A N 1
ATOM 656 C CA . THR A 1 85 ? 10.320 0.173 -18.100 1.00 84.00 85 THR A CA 1
ATOM 657 C C . THR A 1 85 ? 9.045 -0.151 -17.310 1.00 84.00 85 THR A C 1
ATOM 659 O O . THR A 1 85 ? 8.034 -0.528 -17.909 1.00 84.00 85 THR A O 1
ATOM 662 N N . LEU A 1 86 ? 9.041 0.054 -15.984 1.00 79.62 86 LEU A N 1
ATOM 663 C CA . LEU A 1 86 ? 7.832 -0.052 -15.155 1.00 79.62 86 LEU A CA 1
ATOM 664 C C . LEU A 1 86 ? 6.818 1.060 -15.441 1.00 79.62 86 LEU A C 1
ATOM 666 O O . LEU A 1 86 ? 5.617 0.833 -15.292 1.00 79.62 86 LEU A O 1
ATOM 670 N N . PHE A 1 87 ? 7.255 2.259 -15.831 1.00 76.19 87 PHE A N 1
ATOM 671 C CA . PHE A 1 87 ? 6.328 3.350 -16.158 1.00 76.19 87 PHE A CA 1
ATOM 672 C C . PHE A 1 87 ? 5.797 3.263 -17.584 1.00 76.19 87 PHE A C 1
ATOM 674 O O . PHE A 1 87 ? 4.659 3.667 -17.823 1.00 76.19 87 PHE A O 1
ATOM 681 N N . GLU A 1 88 ? 6.581 2.702 -18.501 1.00 82.31 88 GLU A N 1
ATOM 682 C CA . GLU A 1 88 ? 6.214 2.574 -19.911 1.00 82.31 88 GLU A CA 1
ATOM 683 C C . GLU A 1 88 ? 5.321 1.361 -20.190 1.00 82.31 88 GLU A C 1
ATOM 685 O O . GLU A 1 88 ? 4.429 1.429 -21.038 1.00 82.31 88 GLU A O 1
ATOM 690 N N . ASN A 1 89 ? 5.519 0.249 -19.471 1.00 83.62 89 ASN A N 1
ATOM 691 C CA . ASN A 1 89 ? 4.804 -0.995 -19.733 1.00 83.62 89 ASN A CA 1
ATOM 692 C C . ASN A 1 89 ? 3.845 -1.368 -18.596 1.00 83.62 89 ASN A C 1
ATOM 694 O O . ASN A 1 89 ? 4.236 -1.878 -17.544 1.00 83.62 89 ASN A O 1
ATOM 698 N N . LEU A 1 90 ? 2.548 -1.185 -18.854 1.00 81.31 90 LEU A N 1
ATOM 699 C CA . LEU A 1 90 ? 1.475 -1.467 -17.900 1.00 81.31 90 LEU A CA 1
ATOM 700 C C . LEU A 1 90 ? 1.438 -2.938 -17.449 1.00 81.31 90 LEU A C 1
ATOM 702 O O . LEU 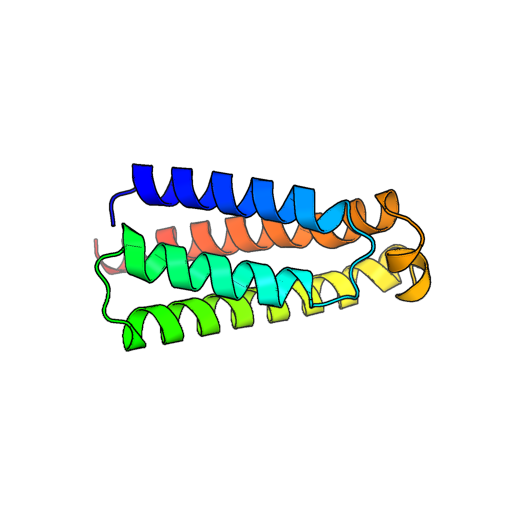A 1 90 ? 1.141 -3.206 -16.286 1.00 81.31 90 LEU A O 1
ATOM 706 N N . VAL A 1 91 ? 1.774 -3.889 -18.327 1.00 83.88 91 VAL A N 1
ATOM 707 C CA . VAL A 1 91 ? 1.777 -5.324 -17.993 1.00 83.88 91 VAL A CA 1
ATOM 708 C C . VAL A 1 91 ? 2.907 -5.644 -17.021 1.00 83.88 91 VAL A C 1
ATOM 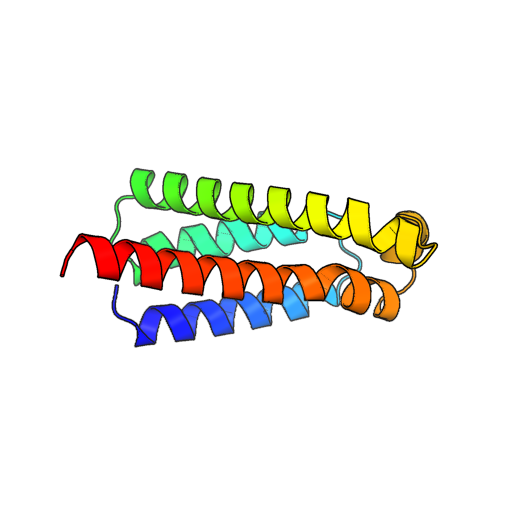710 O O . VAL A 1 91 ? 2.671 -6.295 -16.003 1.00 83.88 91 VAL A O 1
ATOM 713 N N . ILE A 1 92 ? 4.114 -5.143 -17.296 1.00 84.44 92 ILE A N 1
ATOM 714 C CA . ILE A 1 92 ? 5.275 -5.314 -16.412 1.00 84.44 92 ILE A CA 1
ATOM 715 C C . ILE A 1 92 ? 4.992 -4.652 -15.062 1.00 84.44 92 ILE A C 1
ATOM 717 O O . ILE A 1 92 ? 5.218 -5.262 -14.018 1.00 84.44 92 ILE A O 1
ATOM 721 N N . ARG A 1 93 ? 4.403 -3.449 -15.072 1.00 81.81 93 ARG A N 1
ATOM 722 C CA . ARG A 1 93 ? 4.001 -2.746 -13.852 1.00 81.81 93 ARG A CA 1
ATOM 723 C C . ARG A 1 93 ? 3.095 -3.592 -12.974 1.00 81.81 93 ARG A C 1
ATOM 725 O O . ARG A 1 93 ? 3.393 -3.760 -11.797 1.00 81.81 93 ARG A O 1
ATOM 732 N N . ILE A 1 94 ? 2.012 -4.138 -13.525 1.00 81.56 94 ILE A N 1
ATOM 733 C CA . ILE A 1 94 ? 1.072 -4.974 -12.766 1.00 81.56 94 ILE A CA 1
ATOM 734 C C . ILE A 1 94 ? 1.783 -6.232 -12.254 1.00 81.56 94 ILE A C 1
ATOM 736 O O . ILE A 1 94 ? 1.702 -6.540 -11.071 1.00 81.56 94 ILE A O 1
ATOM 740 N N . MET A 1 95 ? 2.541 -6.923 -13.105 1.00 83.31 95 MET A N 1
ATOM 741 C CA . MET A 1 95 ? 3.198 -8.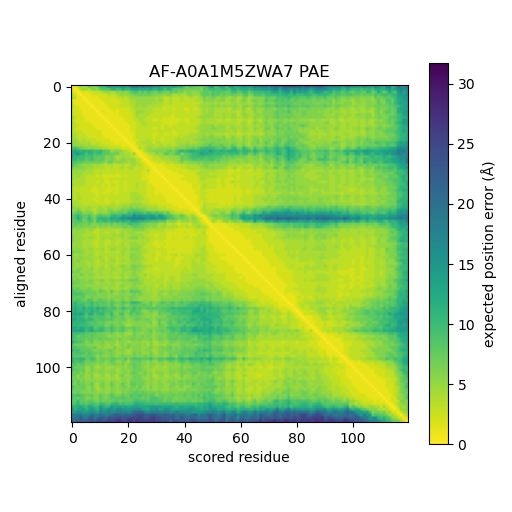183 -12.746 1.00 83.31 95 MET A CA 1
ATOM 742 C C 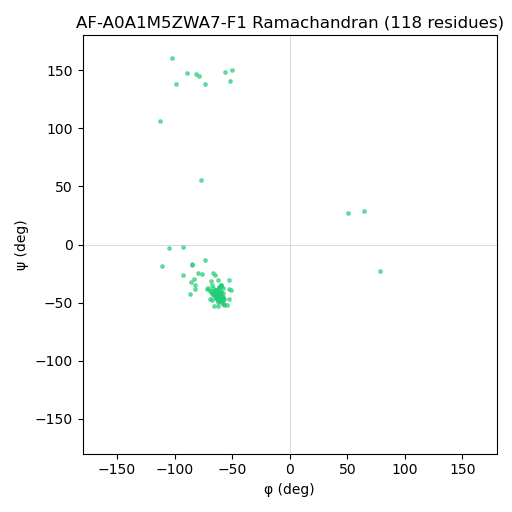. MET A 1 95 ? 4.215 -8.036 -11.605 1.00 83.31 95 MET A C 1
ATOM 744 O O . MET A 1 95 ? 4.319 -8.922 -10.762 1.00 83.31 95 MET A O 1
ATOM 748 N N . ILE A 1 96 ? 4.944 -6.918 -11.565 1.00 83.69 96 ILE A N 1
ATOM 749 C CA . ILE A 1 96 ? 5.975 -6.649 -10.554 1.00 83.69 96 ILE A CA 1
ATOM 750 C C . ILE A 1 96 ? 5.381 -6.025 -9.281 1.00 83.69 96 ILE A C 1
ATOM 752 O O . ILE A 1 96 ? 5.876 -6.285 -8.185 1.00 83.69 96 ILE A O 1
ATOM 756 N N . THR A 1 97 ? 4.310 -5.228 -9.394 1.00 79.75 97 THR A N 1
ATOM 757 C CA . THR A 1 97 ? 3.708 -4.523 -8.245 1.00 79.75 97 THR A CA 1
ATOM 758 C C . THR A 1 97 ? 2.576 -5.289 -7.559 1.00 79.75 97 THR A C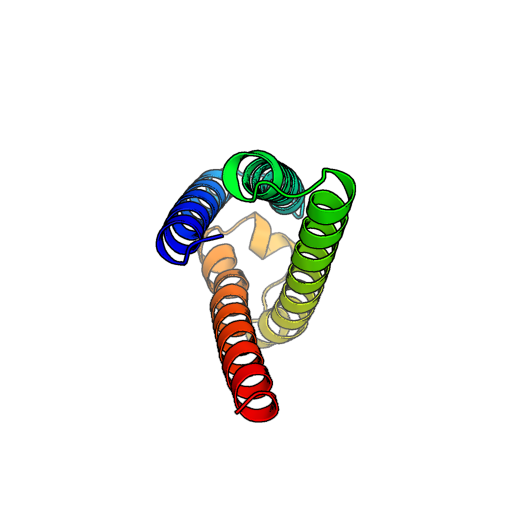 1
ATOM 760 O O . THR A 1 97 ? 2.363 -5.069 -6.377 1.00 79.75 97 THR A O 1
ATOM 763 N N . GLU A 1 98 ? 1.849 -6.193 -8.220 1.00 82.12 98 GLU A N 1
ATOM 764 C CA . GLU A 1 98 ? 0.779 -6.995 -7.589 1.00 82.12 98 GLU A CA 1
ATOM 765 C C . GLU A 1 98 ? 1.262 -8.016 -6.538 1.00 82.12 98 GLU A C 1
ATOM 767 O O . GLU A 1 98 ? 0.567 -8.192 -5.532 1.00 82.12 98 GLU A O 1
ATOM 772 N N . PRO A 1 99 ? 2.441 -8.667 -6.671 1.00 85.44 99 PRO A N 1
ATOM 773 C CA . PRO A 1 99 ? 2.949 -9.592 -5.655 1.00 85.44 99 PRO A CA 1
ATOM 774 C C . PRO A 1 99 ? 3.006 -8.987 -4.247 1.00 85.44 99 PRO A C 1
ATOM 776 O O . PRO A 1 99 ? 2.777 -9.691 -3.262 1.00 85.44 99 PRO A O 1
ATOM 779 N N . GLN A 1 100 ? 3.221 -7.672 -4.143 1.00 86.00 100 GLN A N 1
ATOM 780 C CA . GLN A 1 100 ? 3.215 -6.960 -2.867 1.00 86.00 100 GLN A CA 1
ATOM 781 C C . GLN A 1 100 ? 1.878 -7.109 -2.118 1.00 86.00 100 GLN A C 1
ATOM 783 O O . GLN A 1 100 ? 1.864 -7.264 -0.899 1.00 86.00 100 GLN A O 1
ATOM 788 N N . VAL A 1 101 ? 0.747 -7.123 -2.838 1.00 82.81 101 VAL A N 1
ATOM 789 C CA . VAL A 1 101 ? -0.602 -7.204 -2.256 1.00 82.81 101 VAL A CA 1
ATOM 790 C C . VAL A 1 101 ? -0.820 -8.577 -1.623 1.00 82.81 101 VAL A C 1
ATOM 792 O O . VAL A 1 101 ? -1.352 -8.678 -0.515 1.00 82.81 101 VAL A O 1
ATOM 795 N N . PHE A 1 102 ? -0.344 -9.637 -2.282 1.00 85.56 102 PHE A N 1
ATOM 796 C CA . PHE A 1 102 ? -0.376 -10.993 -1.732 1.00 85.56 102 PHE A CA 1
ATOM 797 C C . PHE A 1 102 ? 0.465 -11.105 -0.461 1.00 85.56 102 PHE A C 1
ATOM 799 O O . PHE A 1 102 ? 0.005 -11.674 0.531 1.00 85.56 102 PHE A O 1
ATOM 806 N N . ILE A 1 103 ? 1.665 -10.521 -0.458 1.00 85.81 103 ILE A N 1
ATOM 807 C CA . ILE A 1 103 ? 2.535 -10.505 0.722 1.00 85.81 103 ILE A CA 1
ATOM 808 C C . ILE A 1 103 ? 1.852 -9.764 1.875 1.00 85.81 103 ILE A C 1
ATOM 810 O O . ILE A 1 103 ? 1.780 -10.299 2.981 1.00 85.81 103 ILE A O 1
ATOM 814 N N . MET A 1 104 ? 1.266 -8.592 1.620 1.00 85.56 104 MET A N 1
ATOM 815 C CA . MET A 1 104 ? 0.505 -7.852 2.631 1.00 85.56 104 MET A CA 1
ATOM 816 C C . MET A 1 104 ? -0.658 -8.661 3.204 1.00 85.56 104 MET A C 1
ATOM 818 O O . MET A 1 104 ? -0.878 -8.647 4.415 1.00 85.56 104 MET A O 1
ATOM 822 N N . PHE A 1 105 ? -1.389 -9.393 2.361 1.00 85.50 105 PHE A N 1
ATOM 823 C CA . PHE A 1 105 ? -2.486 -10.243 2.814 1.00 85.50 105 PHE A CA 1
ATOM 824 C C . PHE A 1 105 ? -1.993 -11.375 3.725 1.00 85.50 105 PHE A C 1
ATOM 826 O O . PHE A 1 105 ? -2.584 -11.624 4.778 1.00 85.50 105 PHE A O 1
ATOM 833 N N . ILE A 1 106 ? -0.875 -12.016 3.368 1.00 87.00 106 ILE A N 1
ATOM 834 C CA . ILE A 1 106 ? -0.233 -13.045 4.197 1.00 87.00 106 ILE A CA 1
ATOM 835 C C . ILE A 1 106 ? 0.215 -12.452 5.536 1.00 87.00 106 ILE A C 1
ATOM 837 O O . ILE A 1 106 ? -0.085 -13.031 6.581 1.00 87.00 106 ILE A O 1
ATOM 841 N N . PHE A 1 107 ? 0.868 -11.286 5.534 1.00 85.75 107 PHE A N 1
ATOM 842 C CA . PHE A 1 107 ? 1.266 -10.591 6.763 1.00 85.75 107 PHE A CA 1
ATOM 843 C C . PHE A 1 107 ? 0.063 -10.284 7.656 1.00 85.75 107 PHE A C 1
ATOM 845 O O . PHE A 1 107 ? 0.084 -10.605 8.843 1.00 85.75 107 PHE A O 1
ATOM 852 N N . ALA A 1 108 ? -1.011 -9.728 7.092 1.00 85.38 108 ALA A N 1
ATOM 853 C CA . ALA A 1 108 ? -2.229 -9.429 7.837 1.00 85.38 108 ALA A CA 1
ATOM 854 C C . ALA A 1 108 ? -2.858 -10.698 8.440 1.00 85.38 108 ALA A C 1
ATOM 856 O O . ALA A 1 108 ? -3.265 -10.702 9.605 1.00 85.38 108 ALA A O 1
ATOM 857 N N . PHE A 1 109 ? -2.898 -11.795 7.677 1.00 85.62 109 PHE A N 1
ATOM 858 C CA . PHE A 1 109 ? -3.398 -13.082 8.155 1.00 85.62 109 PHE A CA 1
ATOM 859 C C . PHE A 1 109 ? -2.538 -13.654 9.291 1.00 85.62 109 PHE A C 1
ATOM 861 O O . PHE A 1 109 ? -3.081 -14.082 10.313 1.00 85.62 109 PHE A O 1
ATOM 868 N N . LEU A 1 110 ? -1.209 -13.632 9.142 1.00 87.12 110 LEU A N 1
ATOM 869 C CA . LEU A 1 110 ? -0.264 -14.106 10.154 1.00 87.12 110 LEU A CA 1
ATOM 870 C C . LEU A 1 110 ? -0.373 -13.299 11.447 1.00 87.12 110 LEU A C 1
ATOM 872 O O . LEU A 1 110 ? -0.504 -13.893 12.514 1.00 87.12 110 LEU A O 1
ATOM 876 N N . ILE A 1 111 ? -0.396 -11.968 11.355 1.00 86.62 111 ILE A N 1
ATOM 877 C CA . ILE A 1 111 ? -0.550 -11.081 12.514 1.00 86.62 111 ILE A CA 1
ATOM 878 C C . ILE A 1 111 ? -1.877 -11.363 13.226 1.00 86.62 111 ILE A C 1
ATOM 880 O O . ILE A 1 111 ? -1.888 -11.577 14.435 1.00 86.62 111 ILE A O 1
ATOM 884 N N . ASN A 1 112 ? -2.994 -11.447 12.496 1.00 84.44 112 ASN A N 1
ATOM 885 C CA . ASN A 1 112 ? -4.295 -11.756 13.099 1.00 84.44 112 ASN A CA 1
ATOM 886 C C . ASN A 1 112 ? -4.310 -13.144 13.767 1.00 84.44 112 ASN A C 1
ATOM 888 O O . ASN A 1 112 ? -4.917 -13.310 14.823 1.00 84.44 112 ASN A O 1
ATOM 892 N N . LYS A 1 113 ? -3.630 -14.140 13.185 1.00 84.56 113 LYS A N 1
ATOM 893 C CA . LYS A 1 113 ? -3.498 -15.474 13.785 1.00 84.56 113 LYS A CA 1
ATOM 894 C C . LYS A 1 113 ? -2.643 -15.453 15.057 1.00 84.56 113 LYS A C 1
ATOM 896 O O . LYS A 1 113 ? -3.009 -16.117 16.021 1.00 84.56 113 LYS A O 1
ATOM 901 N N . LEU A 1 114 ? -1.534 -14.712 15.066 1.00 88.50 114 LEU A N 1
ATOM 902 C CA . LEU A 1 114 ? -0.637 -14.592 16.220 1.00 88.50 114 LEU A CA 1
ATOM 903 C C . LEU A 1 114 ? -1.300 -13.841 17.376 1.00 88.50 114 LEU A C 1
ATOM 905 O O . LEU A 1 114 ? -1.331 -14.360 18.485 1.00 88.50 114 LEU A O 1
ATOM 909 N N . ILE A 1 115 ? -1.928 -12.693 17.107 1.00 84.44 115 ILE A N 1
ATOM 910 C CA . ILE A 1 115 ? -2.635 -11.909 18.133 1.00 84.44 115 ILE A CA 1
ATOM 911 C C . ILE A 1 115 ? -3.770 -12.729 18.759 1.00 84.44 115 ILE A C 1
ATOM 913 O O . ILE A 1 115 ? -3.942 -12.732 19.972 1.00 84.44 115 ILE A O 1
ATOM 917 N N . ARG A 1 116 ? -4.530 -13.488 17.957 1.00 72.25 116 ARG A N 1
ATOM 918 C CA . ARG A 1 116 ? -5.584 -14.376 18.482 1.00 72.25 116 ARG A CA 1
ATOM 919 C C . ARG A 1 116 ? -5.050 -15.536 19.321 1.00 72.25 116 ARG A C 1
ATOM 921 O O . ARG A 1 116 ? -5.802 -16.061 20.129 1.00 72.25 116 ARG A O 1
ATOM 928 N N . LYS A 1 117 ? -3.795 -15.941 19.115 1.00 64.19 117 LYS A N 1
ATOM 929 C CA . LYS A 1 117 ? -3.133 -16.996 19.889 1.00 64.19 117 LYS A CA 1
ATOM 930 C C . LYS A 1 117 ? -2.619 -16.493 21.245 1.00 64.19 117 LYS A C 1
ATOM 932 O O . LYS A 1 117 ? -2.468 -17.302 22.142 1.00 64.19 117 LYS A O 1
ATOM 937 N N . GLU A 1 118 ? -2.350 -15.197 21.402 1.00 57.88 118 GLU A N 1
ATOM 938 C CA . GLU A 1 118 ? -1.929 -14.626 22.695 1.00 57.88 118 GLU A CA 1
ATOM 939 C C . GLU A 1 118 ? -3.102 -14.267 23.622 1.00 57.88 118 GLU A C 1
ATOM 941 O O . GLU A 1 118 ? -2.903 -14.092 24.820 1.00 57.88 118 GLU A O 1
ATOM 946 N N . VAL A 1 119 ? -4.322 -14.156 23.085 1.00 53.75 119 VAL A N 1
ATOM 947 C CA . VAL A 1 119 ? -5.527 -13.736 23.832 1.00 53.75 119 VAL A CA 1
ATOM 948 C C . VAL A 1 119 ? -6.472 -14.912 24.152 1.00 53.75 119 VAL A C 1
ATOM 950 O O . VAL A 1 119 ? -7.492 -14.715 24.810 1.00 53.75 119 VAL A O 1
ATOM 953 N N . GLY A 1 120 ? -6.161 -16.131 23.699 1.00 44.25 120 GLY A N 1
ATOM 954 C CA . GLY A 1 120 ? -6.927 -17.356 23.978 1.00 44.25 120 GLY A CA 1
ATOM 955 C C . GLY A 1 120 ? -6.085 -18.393 24.699 1.00 44.25 120 GLY A C 1
ATOM 956 O O . GLY A 1 120 ? -6.658 -19.084 25.567 1.00 44.25 120 GLY A O 1
#